Protein AF-A0A9C8AF21-F1 (afdb_monomer_lite)

Structure (mmCIF, N/CA/C/O backbone):
data_AF-A0A9C8AF21-F1
#
_entry.id   AF-A0A9C8AF21-F1
#
loop_
_atom_site.group_PDB
_atom_site.id
_atom_site.type_symbol
_atom_site.label_atom_id
_atom_site.label_alt_id
_atom_site.label_comp_id
_atom_site.label_asym_id
_atom_site.label_entity_id
_atom_site.label_seq_id
_atom_site.pdbx_PDB_ins_code
_atom_site.Cartn_x
_atom_site.Cartn_y
_atom_site.Cartn_z
_atom_site.occupancy
_atom_site.B_iso_or_equiv
_atom_site.auth_seq_id
_ato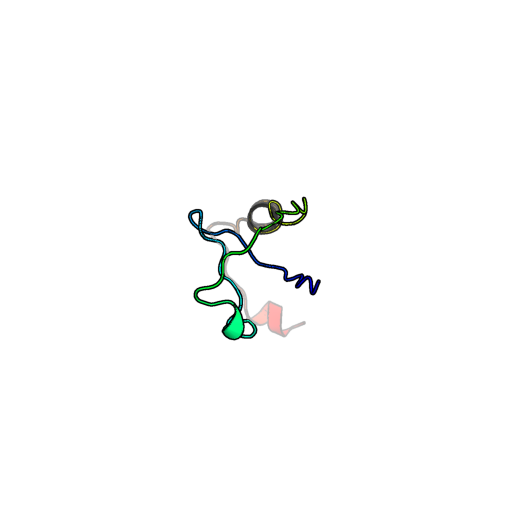m_site.auth_comp_id
_atom_site.auth_asym_id
_atom_site.auth_atom_id
_atom_site.pdbx_PDB_model_num
ATOM 1 N N . MET A 1 1 ? 0.425 0.845 25.413 1.00 55.59 1 MET A N 1
ATOM 2 C CA . MET A 1 1 ? 0.331 1.301 24.009 1.00 55.59 1 MET A CA 1
ATOM 3 C C . MET A 1 1 ? 0.750 0.141 23.128 1.00 55.59 1 MET A C 1
ATOM 5 O O . MET A 1 1 ? 1.849 -0.354 23.329 1.00 55.59 1 MET A O 1
ATOM 9 N N . ASN A 1 2 ? -0.114 -0.304 22.214 1.00 67.00 2 ASN A N 1
ATOM 10 C CA . ASN A 1 2 ? 0.189 -1.393 21.282 1.00 67.00 2 ASN A CA 1
ATOM 11 C C . ASN A 1 2 ? 0.312 -0.795 19.880 1.00 67.00 2 ASN A C 1
ATOM 13 O O . ASN A 1 2 ? -0.613 -0.127 19.425 1.00 67.00 2 ASN A O 1
ATOM 17 N N . ALA A 1 3 ? 1.451 -1.007 19.224 1.00 74.00 3 ALA A N 1
ATOM 18 C CA . ALA A 1 3 ? 1.690 -0.569 17.854 1.00 74.00 3 ALA A CA 1
ATOM 19 C C . ALA A 1 3 ? 1.653 -1.785 16.924 1.00 74.00 3 ALA A C 1
ATOM 21 O O . ALA A 1 3 ? 2.241 -2.821 17.232 1.00 74.00 3 ALA A O 1
ATOM 22 N N . VAL A 1 4 ? 0.962 -1.656 15.792 1.00 81.44 4 VAL A N 1
ATOM 23 C CA . VAL A 1 4 ? 0.882 -2.694 14.759 1.00 81.44 4 VAL A CA 1
ATOM 24 C C . VAL A 1 4 ? 1.625 -2.199 13.530 1.00 81.44 4 VAL A C 1
ATOM 26 O O . VAL A 1 4 ? 1.335 -1.118 13.021 1.00 81.44 4 VAL A O 1
ATOM 29 N N . GLN A 1 5 ? 2.575 -2.996 13.046 1.00 83.25 5 GLN A N 1
ATOM 30 C CA . GLN A 1 5 ? 3.302 -2.721 11.815 1.00 83.25 5 GLN A CA 1
ATOM 31 C C . GLN A 1 5 ? 2.910 -3.750 10.758 1.00 83.25 5 GLN A C 1
ATOM 33 O O . GLN A 1 5 ? 3.041 -4.951 10.973 1.00 83.25 5 GLN A O 1
ATOM 38 N N . PHE A 1 6 ? 2.475 -3.275 9.596 1.00 85.56 6 PHE A N 1
ATOM 39 C CA . PHE A 1 6 ? 2.211 -4.114 8.433 1.00 85.56 6 PHE A CA 1
ATOM 40 C C . PHE A 1 6 ? 2.766 -3.454 7.172 1.00 85.56 6 PHE A C 1
ATOM 42 O O . PHE A 1 6 ? 2.963 -2.240 7.116 1.00 85.56 6 PHE A O 1
ATOM 49 N N . LYS A 1 7 ? 3.036 -4.268 6.150 1.00 84.06 7 LYS A N 1
ATOM 50 C CA . LYS A 1 7 ? 3.458 -3.793 4.829 1.00 84.06 7 LYS A CA 1
ATOM 51 C C . LYS A 1 7 ? 2.282 -3.914 3.873 1.00 84.06 7 LYS A C 1
ATOM 53 O O . LYS A 1 7 ? 1.668 -4.972 3.774 1.00 84.06 7 LYS A O 1
ATOM 58 N N . THR A 1 8 ? 1.973 -2.838 3.166 1.00 86.00 8 THR A N 1
ATOM 59 C CA . THR A 1 8 ? 0.937 -2.824 2.133 1.00 86.00 8 THR A CA 1
ATOM 60 C C . THR A 1 8 ? 1.335 -1.868 1.018 1.00 86.00 8 THR A C 1
ATOM 62 O O . THR A 1 8 ? 2.245 -1.054 1.178 1.00 86.00 8 THR A O 1
ATOM 65 N N . PHE A 1 9 ? 0.649 -1.971 -0.114 1.00 82.38 9 PHE A N 1
ATOM 66 C CA . PHE A 1 9 ? 0.815 -1.043 -1.223 1.00 82.38 9 PHE A CA 1
ATOM 67 C C . PHE A 1 9 ? -0.318 -0.025 -1.195 1.00 82.38 9 PHE A C 1
ATOM 69 O O . PHE A 1 9 ? -1.488 -0.408 -1.179 1.00 82.38 9 PHE A O 1
ATOM 76 N N . ALA A 1 10 ? 0.031 1.258 -1.244 1.00 83.00 10 ALA A N 1
ATOM 77 C CA . ALA A 1 10 ? -0.931 2.297 -1.575 1.00 83.00 10 ALA A CA 1
ATOM 78 C C . ALA A 1 10 ? -1.342 2.137 -3.047 1.00 83.00 10 ALA A C 1
ATOM 80 O O . ALA A 1 10 ? -0.482 2.083 -3.930 1.00 83.00 10 ALA A O 1
ATOM 81 N N . ARG A 1 11 ? -2.644 2.027 -3.313 1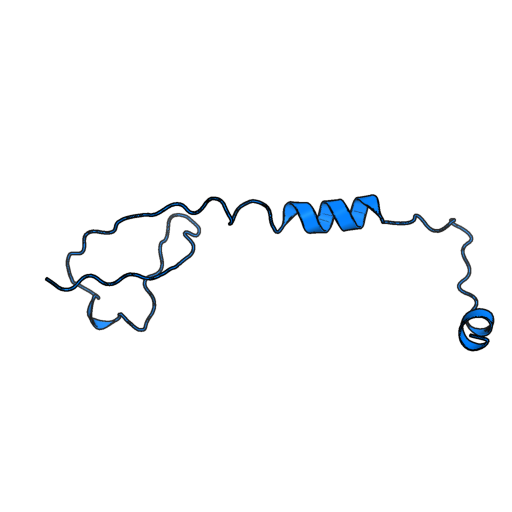.00 83.62 11 ARG A N 1
ATOM 82 C CA . ARG A 1 11 ? -3.207 2.009 -4.672 1.00 83.62 11 ARG A CA 1
ATOM 83 C C . ARG A 1 11 ? -4.356 2.997 -4.725 1.00 83.62 11 ARG A C 1
ATOM 85 O O . ARG A 1 11 ? -5.190 2.980 -3.828 1.00 83.62 11 ARG A O 1
ATOM 92 N N . ASP A 1 12 ? -4.364 3.868 -5.730 1.00 83.50 12 ASP A N 1
ATOM 93 C CA . ASP A 1 12 ? -5.434 4.853 -5.946 1.00 83.50 12 ASP A CA 1
ATOM 94 C C . ASP A 1 12 ? -5.714 5.739 -4.714 1.00 83.50 12 ASP A C 1
ATOM 96 O O . ASP A 1 12 ? -6.853 6.064 -4.397 1.00 83.50 12 ASP A O 1
ATOM 100 N N . GLY A 1 13 ? -4.661 6.087 -3.964 1.00 80.69 13 GLY A N 1
ATOM 101 C CA . GLY A 1 13 ? -4.770 6.868 -2.724 1.00 80.69 13 GLY A CA 1
ATOM 102 C C . GLY A 1 13 ? -5.301 6.090 -1.512 1.00 80.69 13 GLY A C 1
ATOM 103 O O . GLY A 1 13 ? -5.436 6.664 -0.435 1.00 80.69 13 GLY A O 1
ATOM 104 N N . LEU A 1 14 ? -5.565 4.789 -1.652 1.00 84.50 14 LEU A N 1
ATOM 105 C CA . LEU A 1 14 ? -6.092 3.931 -0.595 1.00 84.50 14 LEU A CA 1
ATOM 106 C C . LEU A 1 14 ? -4.998 3.033 -0.014 1.00 84.50 14 LEU A C 1
ATOM 108 O O . LEU A 1 14 ? -4.273 2.337 -0.731 1.00 84.50 14 LEU A O 1
ATOM 112 N N . ILE A 1 15 ? -4.925 3.008 1.317 1.00 85.44 15 ILE A N 1
ATOM 113 C CA . ILE A 1 15 ? -4.092 2.084 2.087 1.00 85.44 15 ILE A CA 1
ATOM 114 C C . ILE A 1 15 ? -5.020 1.073 2.738 1.00 85.44 15 ILE A C 1
ATOM 116 O O . ILE A 1 15 ? -5.738 1.376 3.689 1.00 85.44 15 ILE A O 1
ATOM 120 N N . LYS A 1 16 ? -5.025 -0.147 2.204 1.00 86.25 16 LYS A N 1
ATOM 121 C CA . LYS A 1 16 ? -5.870 -1.210 2.736 1.00 86.25 16 LYS A CA 1
ATOM 122 C C . LYS A 1 16 ? -5.229 -1.804 3.986 1.00 86.25 16 LYS A C 1
ATOM 124 O O . LYS A 1 16 ? -4.138 -2.374 3.907 1.00 86.25 16 LYS A O 1
ATOM 129 N N . ILE A 1 17 ? -5.932 -1.699 5.111 1.00 85.69 17 ILE A N 1
ATOM 130 C CA . ILE A 1 17 ? -5.591 -2.415 6.340 1.00 85.69 17 ILE A CA 1
ATOM 131 C C . ILE A 1 17 ? -5.909 -3.907 6.123 1.00 85.69 17 ILE A C 1
ATOM 133 O O . ILE A 1 17 ? -7.007 -4.232 5.653 1.00 85.69 17 ILE A O 1
ATOM 137 N N . PRO A 1 18 ? -4.969 -4.826 6.411 1.00 86.31 18 PRO A N 1
ATOM 138 C CA . PRO A 1 18 ? -5.218 -6.261 6.328 1.00 86.31 18 PRO A CA 1
ATOM 139 C C . PRO A 1 18 ? -6.409 -6.700 7.185 1.00 86.31 18 PRO A C 1
ATOM 141 O O . PRO A 1 18 ? -6.630 -6.197 8.284 1.00 86.31 18 PRO A O 1
ATOM 144 N N . SER A 1 19 ? -7.154 -7.697 6.708 1.00 84.94 19 SER A N 1
ATOM 145 C CA . SER A 1 19 ? -8.328 -8.250 7.400 1.00 84.94 19 SER A CA 1
ATOM 146 C C . SER A 1 19 ? -8.013 -8.929 8.736 1.00 84.94 19 SER A C 1
ATOM 148 O O . SER A 1 19 ? -8.928 -9.194 9.507 1.00 84.94 19 SER A O 1
ATOM 150 N N . GLU A 1 20 ? -6.741 -9.205 9.010 1.00 84.81 20 GLU A N 1
ATOM 151 C CA . GLU A 1 20 ? -6.249 -9.699 10.302 1.00 84.81 20 GLU A CA 1
ATOM 152 C C . GLU A 1 20 ? -6.412 -8.656 11.417 1.00 84.81 20 GLU A C 1
ATOM 154 O O . GLU A 1 20 ? -6.485 -9.001 12.589 1.00 84.81 20 GLU A O 1
ATOM 159 N N . TYR A 1 21 ? -6.543 -7.381 11.048 1.00 84.25 21 TYR A N 1
ATOM 160 C CA . TYR A 1 21 ? -6.679 -6.253 11.963 1.00 84.25 21 TYR A CA 1
ATOM 161 C C . TYR A 1 21 ? -8.102 -5.678 11.954 1.00 84.25 21 TYR A C 1
ATOM 163 O O . TYR A 1 21 ? -8.297 -4.481 12.147 1.00 84.25 21 TYR A O 1
ATOM 171 N N . LYS A 1 22 ? -9.120 -6.522 11.733 1.00 77.44 22 LYS A N 1
ATOM 172 C CA . LYS A 1 22 ? -10.537 -6.110 11.770 1.00 77.44 22 LYS A CA 1
ATOM 173 C C . LYS A 1 22 ? -10.936 -5.449 13.087 1.00 77.44 22 LYS A C 1
ATOM 175 O O . LYS A 1 22 ? -11.768 -4.556 13.071 1.00 77.44 22 LYS A O 1
ATOM 180 N N . ASP A 1 23 ? -10.300 -5.810 14.196 1.00 79.75 23 ASP A N 1
ATOM 181 C CA . ASP A 1 23 ? -10.586 -5.232 15.518 1.00 79.75 23 ASP A CA 1
ATOM 182 C C . ASP A 1 23 ? -10.211 -3.741 15.638 1.00 79.75 23 ASP A C 1
ATOM 184 O O . ASP A 1 23 ? -10.472 -3.105 16.666 1.00 79.75 23 ASP A O 1
ATOM 188 N N . PHE A 1 24 ? -9.567 -3.189 14.607 1.00 77.00 24 PHE A N 1
ATOM 189 C CA . PHE A 1 24 ? -9.247 -1.773 14.456 1.00 77.00 24 PHE A CA 1
ATOM 190 C C . PHE A 1 24 ? -10.264 -1.010 13.590 1.00 77.00 24 PHE A C 1
ATOM 192 O O . PHE A 1 24 ? -10.141 0.208 13.464 1.00 77.00 24 PHE A O 1
ATOM 199 N N . LEU A 1 25 ? -11.270 -1.690 13.019 1.00 70.12 25 LEU A N 1
ATOM 200 C CA . LEU A 1 25 ? -12.430 -1.027 12.417 1.00 70.12 25 LEU A CA 1
ATOM 201 C C . LEU A 1 25 ? -13.107 -0.141 13.475 1.00 70.12 25 LEU A C 1
ATOM 203 O O . LEU A 1 25 ? -13.201 -0.517 14.643 1.00 70.12 25 LEU A O 1
ATOM 207 N N . ASP A 1 26 ? -13.518 1.057 13.060 1.00 78.38 26 ASP A N 1
ATOM 208 C CA . ASP A 1 26 ? -14.216 2.063 13.877 1.00 78.38 26 ASP A CA 1
ATOM 209 C C . ASP A 1 26 ? -13.416 2.676 15.042 1.00 78.38 26 ASP A C 1
ATOM 211 O O . ASP A 1 26 ? -13.974 3.381 15.885 1.00 78.38 26 ASP A O 1
ATOM 215 N N . LYS A 1 27 ? -12.095 2.464 15.084 1.00 82.69 27 LYS A N 1
ATOM 216 C CA . LYS A 1 27 ? -11.194 3.133 16.034 1.00 82.69 27 LYS A CA 1
ATOM 217 C C . LYS A 1 27 ? -10.437 4.273 15.364 1.00 82.69 27 LYS A C 1
ATOM 219 O O . LYS A 1 27 ? -10.061 4.188 14.198 1.00 82.69 27 LYS A O 1
ATOM 224 N N . GLU A 1 28 ? -10.166 5.328 16.128 1.00 81.06 28 GLU A N 1
ATOM 225 C CA . GLU A 1 28 ? -9.255 6.390 15.705 1.00 81.06 28 GLU A CA 1
ATOM 226 C C . GLU A 1 28 ? -7.808 5.881 15.758 1.00 81.06 28 GLU A C 1
ATOM 228 O O . GLU A 1 28 ? -7.365 5.324 16.766 1.00 81.06 28 GLU A O 1
ATOM 233 N N . LEU A 1 29 ? -7.079 6.030 14.649 1.00 82.81 29 LEU A N 1
ATOM 234 C CA . LEU A 1 29 ? -5.734 5.485 14.477 1.00 82.81 29 LEU A CA 1
ATOM 235 C C . LEU A 1 29 ? -4.838 6.518 13.803 1.00 82.81 29 LEU A C 1
ATOM 237 O O . LEU A 1 29 ? -5.204 7.113 12.792 1.00 82.81 29 LEU A O 1
ATOM 241 N N . SER A 1 30 ? -3.621 6.672 14.317 1.00 83.25 30 SER A N 1
ATOM 242 C CA . SER A 1 30 ? -2.558 7.400 13.625 1.00 83.25 30 SER A CA 1
ATOM 243 C C . SER A 1 30 ? -1.762 6.436 12.744 1.00 83.25 30 SER A C 1
ATOM 245 O O . SER A 1 30 ? -1.292 5.402 13.219 1.00 83.25 30 SER A O 1
ATOM 247 N N . VAL A 1 31 ? -1.595 6.773 11.463 1.00 82.00 31 VAL A N 1
ATOM 248 C CA . VAL A 1 31 ? -0.866 5.952 10.482 1.00 82.00 31 VAL A CA 1
ATOM 249 C C . VAL A 1 31 ? 0.463 6.621 10.137 1.00 82.00 31 VAL A C 1
ATOM 251 O O . VAL A 1 31 ? 0.496 7.802 9.805 1.00 82.00 31 VAL A O 1
ATOM 254 N N . ILE A 1 32 ? 1.559 5.859 10.180 1.00 84.75 32 ILE A N 1
ATOM 255 C CA . ILE A 1 32 ? 2.893 6.311 9.758 1.00 84.75 32 ILE A CA 1
ATOM 256 C C . ILE A 1 32 ? 3.252 5.612 8.446 1.00 84.75 32 ILE A C 1
ATOM 258 O O . ILE A 1 32 ? 3.239 4.383 8.367 1.00 84.75 32 ILE A O 1
ATOM 262 N N . LEU A 1 33 ? 3.589 6.393 7.417 1.00 83.12 33 LEU A N 1
ATOM 263 C CA . LEU A 1 33 ? 3.999 5.879 6.111 1.00 83.12 33 LEU A CA 1
ATOM 264 C C . LEU A 1 33 ? 5.521 5.839 6.015 1.00 83.12 33 LEU A C 1
ATOM 266 O O . LEU A 1 33 ? 6.182 6.873 6.059 1.00 83.12 33 LEU A O 1
ATOM 270 N N . LEU A 1 34 ? 6.067 4.635 5.856 1.00 83.75 34 LEU A N 1
ATOM 271 C CA . LEU A 1 34 ? 7.488 4.417 5.608 1.00 83.75 34 LEU A CA 1
ATOM 272 C C . LEU A 1 34 ? 7.681 4.054 4.137 1.00 83.75 34 LEU A C 1
ATOM 274 O O . LEU A 1 34 ? 7.268 2.983 3.687 1.00 83.75 34 LEU A O 1
ATOM 278 N N . LEU A 1 35 ? 8.292 4.965 3.384 1.00 78.69 35 LEU A N 1
ATOM 279 C CA . LEU A 1 35 ? 8.618 4.752 1.979 1.00 78.69 35 LEU A CA 1
ATOM 280 C C . LEU A 1 35 ? 9.818 3.807 1.883 1.00 78.69 35 LEU A C 1
ATOM 282 O O . LEU A 1 35 ? 10.851 4.030 2.508 1.00 78.69 35 LEU A O 1
ATOM 286 N N . THR A 1 36 ? 9.677 2.747 1.092 1.00 74.06 36 THR A N 1
ATOM 287 C CA . THR A 1 36 ? 10.792 1.875 0.711 1.00 74.06 36 THR A CA 1
ATOM 288 C C . THR A 1 36 ? 11.042 2.069 -0.778 1.00 74.06 36 THR A C 1
ATOM 290 O O . THR A 1 36 ? 10.123 1.946 -1.586 1.00 74.06 36 THR A O 1
ATOM 293 N N . GLU A 1 37 ? 12.275 2.406 -1.152 1.00 68.38 37 GLU A N 1
ATOM 294 C CA . GLU A 1 37 ? 12.640 2.779 -2.530 1.00 68.38 37 GLU A CA 1
ATOM 295 C C . GLU A 1 37 ? 12.535 1.619 -3.547 1.00 68.38 37 GLU A C 1
ATOM 297 O O . GLU A 1 37 ? 12.725 1.803 -4.747 1.00 68.38 37 GLU A O 1
ATOM 302 N N . GLU A 1 38 ? 12.203 0.403 -3.105 1.00 57.25 38 GLU A N 1
ATOM 303 C CA . GLU A 1 38 ? 12.317 -0.809 -3.923 1.00 57.25 38 GLU A CA 1
ATOM 304 C C . GLU A 1 38 ? 11.150 -1.072 -4.894 1.00 57.25 38 GLU A C 1
ATOM 306 O O . GLU A 1 38 ? 11.253 -1.957 -5.751 1.00 57.25 38 GLU A O 1
ATOM 311 N N . ALA A 1 39 ? 10.027 -0.354 -4.789 1.00 54.72 39 ALA A N 1
ATOM 312 C CA . ALA A 1 39 ? 8.797 -0.746 -5.489 1.00 54.72 39 ALA A CA 1
ATOM 313 C C . ALA A 1 39 ? 8.672 -0.239 -6.940 1.00 54.72 39 ALA A C 1
ATOM 315 O O . ALA A 1 39 ? 7.891 -0.805 -7.706 1.00 54.72 39 ALA A O 1
ATOM 316 N N . ALA A 1 40 ? 9.433 0.779 -7.356 1.00 52.41 40 ALA A N 1
ATOM 317 C CA . ALA A 1 40 ? 9.196 1.436 -8.648 1.00 52.41 40 ALA A CA 1
ATOM 318 C C . ALA A 1 40 ? 9.907 0.787 -9.856 1.00 52.41 40 ALA A C 1
ATOM 320 O O . ALA A 1 40 ? 9.492 1.007 -10.986 1.00 52.41 40 ALA A O 1
ATOM 321 N N . LYS A 1 41 ? 10.941 -0.048 -9.666 1.00 53.22 41 LYS A N 1
ATOM 322 C CA . LYS A 1 41 ? 11.814 -0.476 -10.786 1.00 53.22 41 LYS A CA 1
ATOM 323 C C . LYS A 1 41 ? 11.537 -1.856 -11.395 1.00 53.22 41 LYS A C 1
ATOM 325 O O . LYS A 1 41 ? 12.123 -2.187 -12.420 1.00 53.22 41 LYS A O 1
ATOM 330 N N . ARG A 1 42 ? 10.676 -2.702 -10.809 1.00 54.66 42 ARG A N 1
ATOM 331 C CA . ARG A 1 42 ? 10.596 -4.121 -11.242 1.00 54.66 42 ARG A CA 1
ATOM 332 C C . ARG A 1 42 ? 9.783 -4.383 -12.510 1.00 54.66 42 ARG A C 1
ATOM 334 O O . ARG A 1 42 ? 10.016 -5.405 -13.146 1.00 54.66 42 ARG A O 1
ATOM 341 N N . LYS A 1 43 ? 8.834 -3.518 -12.885 1.00 55.03 43 LYS A N 1
ATOM 342 C CA . LYS A 1 43 ? 7.982 -3.775 -14.063 1.00 55.03 43 LYS A CA 1
ATOM 343 C C . LYS A 1 43 ? 8.553 -3.213 -15.362 1.00 55.03 43 LYS A C 1
ATOM 345 O O . LYS A 1 43 ? 8.500 -3.908 -16.368 1.00 55.03 43 LYS A O 1
ATOM 350 N N . GLU A 1 44 ? 9.147 -2.023 -15.339 1.00 55.75 44 GLU A N 1
ATOM 351 C CA . GLU A 1 44 ? 9.742 -1.423 -16.545 1.00 55.75 44 GLU A CA 1
ATOM 352 C C . GLU A 1 44 ? 10.981 -2.203 -17.015 1.00 55.75 44 GLU A C 1
ATOM 354 O O . GLU A 1 44 ? 11.126 -2.498 -18.200 1.00 55.75 44 GLU A O 1
ATOM 359 N N . HIS A 1 45 ? 11.805 -2.687 -16.081 1.00 56.66 45 HIS A N 1
ATOM 360 C CA . HIS A 1 45 ? 13.065 -3.358 -16.408 1.00 56.66 45 HIS A CA 1
ATOM 361 C C . HIS A 1 45 ? 12.900 -4.746 -17.064 1.00 56.66 45 HIS A C 1
ATOM 363 O O . HIS A 1 45 ? 13.798 -5.218 -17.767 1.00 56.66 45 HIS A O 1
ATOM 369 N N . LEU A 1 46 ? 11.761 -5.418 -16.846 1.00 57.47 46 LEU A N 1
ATOM 370 C CA . LEU A 1 46 ? 11.457 -6.704 -17.485 1.00 57.47 46 LEU A CA 1
ATOM 371 C C . LEU A 1 46 ? 11.183 -6.527 -18.980 1.00 57.47 46 LEU A C 1
ATOM 373 O O . LEU A 1 46 ? 11.786 -7.218 -19.800 1.00 57.47 46 LEU A O 1
ATOM 377 N N . PHE A 1 47 ? 10.323 -5.575 -19.344 1.00 60.72 47 PHE A N 1
ATOM 378 C CA . PHE A 1 47 ? 9.987 -5.323 -20.746 1.00 60.72 47 PHE A CA 1
ATOM 379 C C . PHE A 1 47 ? 11.141 -4.672 -21.513 1.00 60.72 47 PHE A C 1
ATOM 381 O O . PHE A 1 47 ? 11.337 -4.983 -22.686 1.00 60.72 47 PHE A O 1
ATOM 388 N N . GLU A 1 48 ? 11.963 -3.848 -20.859 1.00 62.53 48 GLU A N 1
ATOM 389 C CA . GLU A 1 48 ? 13.199 -3.339 -21.461 1.00 62.53 48 GLU A CA 1
ATOM 390 C C . GLU A 1 48 ? 14.210 -4.451 -21.762 1.00 62.53 48 GLU A C 1
ATOM 392 O O . GLU A 1 48 ? 14.837 -4.438 -22.821 1.00 62.53 48 GLU A O 1
ATOM 397 N N . SER A 1 49 ? 14.361 -5.435 -20.869 1.00 60.69 49 SER A N 1
ATOM 398 C CA . SER A 1 49 ? 15.264 -6.568 -21.102 1.00 60.69 49 SER A CA 1
ATOM 399 C C . SER A 1 49 ? 14.762 -7.469 -22.234 1.00 60.69 49 SER A C 1
ATOM 401 O O . SER A 1 49 ? 15.544 -7.850 -23.104 1.00 60.69 49 SER A O 1
ATOM 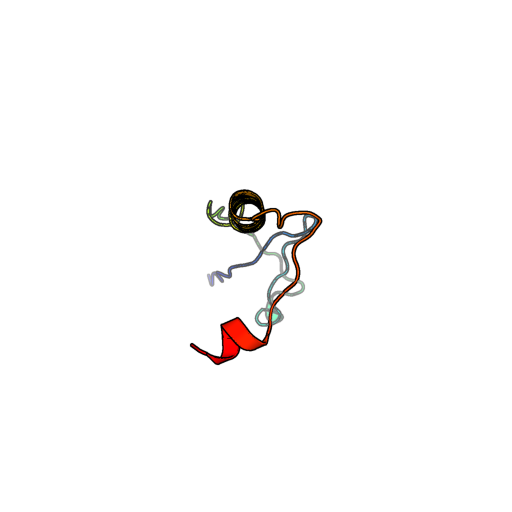403 N N . VAL A 1 50 ? 13.454 -7.747 -22.284 1.00 63.53 50 VAL A N 1
ATOM 404 C CA . VAL A 1 50 ? 12.844 -8.535 -23.368 1.00 63.53 50 VAL A CA 1
ATOM 405 C C . VAL A 1 50 ? 12.969 -7.812 -24.710 1.00 63.53 50 VAL A C 1
ATOM 407 O O . VAL A 1 50 ? 13.347 -8.440 -25.690 1.00 63.53 50 VAL A O 1
ATOM 410 N N . ASN A 1 51 ? 12.750 -6.495 -24.761 1.00 63.69 51 ASN A N 1
ATOM 411 C CA . ASN A 1 51 ? 12.925 -5.719 -25.993 1.00 63.69 51 ASN A CA 1
ATOM 412 C C . ASN A 1 51 ? 14.393 -5.614 -26.432 1.00 63.69 51 ASN A C 1
ATOM 414 O O . ASN A 1 51 ? 14.667 -5.662 -27.629 1.00 63.69 51 ASN A O 1
ATOM 418 N N . LYS A 1 52 ? 15.349 -5.509 -25.496 1.00 64.56 52 LYS A N 1
ATOM 419 C CA . LYS A 1 52 ? 16.789 -5.506 -25.819 1.00 64.56 52 LYS A CA 1
ATOM 420 C C . LYS A 1 52 ? 17.277 -6.834 -26.403 1.00 64.56 52 LYS A C 1
ATOM 422 O O . LYS A 1 52 ? 18.216 -6.824 -27.190 1.00 64.56 52 LYS A O 1
ATOM 427 N N . HIS A 1 53 ? 16.640 -7.948 -26.041 1.00 62.59 53 HIS A N 1
ATOM 428 C CA . HIS A 1 53 ? 17.008 -9.295 -26.496 1.00 62.59 53 HIS A CA 1
ATOM 429 C C . HIS A 1 53 ? 15.971 -9.908 -27.447 1.00 62.59 53 HIS A C 1
ATOM 431 O O . HIS A 1 53 ? 16.027 -11.103 -27.740 1.00 62.59 53 HIS A O 1
ATOM 437 N N . ALA A 1 54 ? 15.026 -9.108 -27.947 1.00 64.12 54 ALA A N 1
ATOM 438 C CA . ALA A 1 54 ? 14.086 -9.530 -28.972 1.00 64.12 54 ALA A CA 1
ATOM 439 C C . ALA A 1 54 ? 14.841 -9.655 -30.300 1.00 64.12 54 ALA A C 1
ATOM 441 O O . ALA A 1 54 ? 14.945 -8.706 -31.080 1.00 64.12 54 ALA A O 1
ATOM 442 N N . PHE A 1 55 ? 15.403 -10.836 -30.548 1.00 69.94 55 PHE A N 1
ATOM 443 C CA . PHE A 1 55 ? 15.965 -11.180 -31.844 1.00 69.94 55 PHE A CA 1
ATOM 444 C C . PHE A 1 55 ? 14.844 -11.111 -32.884 1.00 69.94 55 PHE A C 1
ATOM 446 O O . PHE A 1 55 ? 13.900 -11.902 -32.858 1.00 69.94 55 PHE A O 1
ATOM 453 N N . LYS A 1 56 ? 14.925 -10.137 -33.794 1.00 72.31 56 LYS A N 1
ATOM 454 C CA . LYS A 1 56 ? 14.043 -10.092 -34.960 1.00 72.31 56 LYS A CA 1
ATOM 455 C C . LYS A 1 56 ? 14.439 -11.247 -35.870 1.00 72.31 56 LYS A C 1
ATOM 457 O O . LYS A 1 56 ? 15.523 -11.228 -36.447 1.00 72.31 56 LYS A O 1
ATOM 462 N N . LEU A 1 57 ? 13.576 -12.252 -35.966 1.00 72.69 57 LEU A N 1
ATOM 463 C CA . LEU A 1 57 ? 13.747 -13.309 -36.951 1.00 72.69 57 LEU A CA 1
ATOM 464 C C . LEU A 1 57 ? 13.648 -12.694 -38.359 1.00 72.69 57 LEU A C 1
ATOM 466 O O . LEU A 1 57 ? 12.824 -11.796 -38.568 1.00 72.69 57 LEU A O 1
ATOM 470 N N . PRO A 1 58 ? 14.476 -13.143 -39.316 1.00 79.31 58 PRO A N 1
ATOM 471 C CA . PRO A 1 58 ? 14.312 -12.795 -40.721 1.00 79.31 58 PRO A CA 1
ATOM 472 C C . PRO A 1 58 ? 12.886 -13.091 -41.203 1.00 79.31 58 PRO A C 1
ATOM 474 O O . PRO A 1 58 ? 12.244 -14.029 -40.727 1.00 79.31 58 PRO A O 1
ATOM 477 N N . ALA A 1 59 ? 12.382 -12.295 -42.148 1.00 75.81 59 ALA A N 1
ATOM 478 C CA . ALA A 1 59 ? 11.012 -12.432 -42.657 1.00 75.81 59 ALA A CA 1
ATOM 479 C C . ALA A 1 59 ? 10.746 -13.793 -43.334 1.00 75.81 59 ALA A C 1
ATOM 481 O O . ALA A 1 59 ? 9.598 -14.210 -43.469 1.00 75.81 59 ALA A O 1
ATOM 482 N N . ASP A 1 60 ? 11.805 -14.483 -43.742 1.00 80.94 60 ASP A N 1
ATOM 483 C CA . ASP A 1 60 ? 11.831 -15.785 -44.398 1.00 80.94 60 ASP A CA 1
ATOM 484 C C . ASP A 1 60 ? 12.206 -16.941 -43.451 1.00 80.94 60 ASP A C 1
ATOM 486 O O . ASP A 1 60 ? 12.424 -18.064 -43.909 1.00 80.94 60 ASP A O 1
ATOM 490 N N . TYR A 1 61 ? 12.255 -16.702 -42.133 1.00 79.75 61 TYR A N 1
ATOM 491 C CA . TYR A 1 61 ? 12.582 -17.740 -41.159 1.00 79.75 61 TYR A CA 1
ATOM 492 C C . TYR A 1 61 ? 11.579 -18.900 -41.212 1.00 79.75 61 TYR A C 1
ATOM 494 O O . TYR A 1 61 ? 10.398 -18.754 -40.885 1.00 79.75 61 TYR A O 1
ATOM 502 N N . LYS A 1 62 ? 12.073 -20.085 -41.575 1.00 79.31 62 LYS A N 1
ATOM 503 C CA . LYS A 1 62 ? 11.341 -21.347 -41.470 1.00 79.31 62 LYS A CA 1
ATOM 504 C C . LYS A 1 62 ? 11.934 -22.155 -40.332 1.00 79.31 62 LYS A C 1
ATOM 506 O O . LYS A 1 62 ? 13.074 -22.598 -40.404 1.00 79.31 62 LYS A O 1
ATOM 511 N N . PHE A 1 63 ? 11.144 -22.343 -39.283 1.00 80.12 63 PHE A N 1
ATOM 512 C CA . PHE A 1 63 ? 11.508 -23.216 -38.178 1.00 80.12 63 PHE A CA 1
ATOM 513 C C . PHE A 1 63 ? 11.646 -24.658 -38.689 1.00 80.12 63 PHE A C 1
ATOM 515 O O . PHE A 1 63 ? 10.648 -25.275 -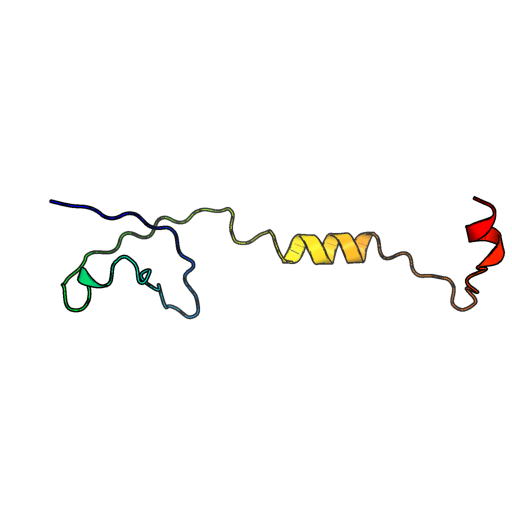39.068 1.00 80.12 63 PHE A O 1
ATOM 522 N N . ASN A 1 64 ? 12.875 -25.181 -38.723 1.00 81.44 64 ASN A N 1
ATOM 523 C CA . ASN A 1 64 ? 13.141 -26.568 -39.084 1.00 81.44 64 ASN A CA 1
ATOM 524 C C . ASN A 1 64 ? 13.087 -27.442 -37.825 1.00 81.44 64 ASN A C 1
ATOM 526 O O . ASN A 1 64 ? 13.955 -27.377 -36.957 1.00 81.44 64 ASN A O 1
ATOM 530 N N . ARG A 1 65 ? 12.027 -28.244 -37.713 1.00 78.31 65 ARG A N 1
ATOM 531 C CA . ARG A 1 65 ? 11.795 -29.112 -36.555 1.00 78.31 65 ARG A CA 1
ATOM 532 C C . ARG A 1 65 ? 12.774 -30.288 -36.508 1.00 78.31 65 ARG A C 1
ATOM 534 O O . ARG A 1 65 ? 13.049 -30.779 -35.415 1.00 78.31 65 ARG A O 1
ATOM 541 N N . ASP A 1 66 ? 13.291 -30.713 -37.655 1.00 81.25 66 ASP A N 1
ATOM 542 C CA . ASP A 1 66 ? 14.165 -31.881 -37.751 1.00 81.25 66 ASP A CA 1
ATOM 543 C C . ASP A 1 66 ? 15.559 -31.562 -37.183 1.00 81.25 66 ASP A C 1
ATOM 545 O O . ASP A 1 66 ? 16.032 -32.284 -36.311 1.00 81.25 66 ASP A O 1
ATOM 549 N N . GLU A 1 67 ? 16.126 -30.392 -37.507 1.00 73.06 67 GLU A N 1
ATOM 550 C CA . GLU A 1 67 ? 17.392 -29.888 -36.928 1.00 73.06 67 GLU A CA 1
ATOM 551 C C . GLU A 1 67 ? 17.360 -29.735 -35.396 1.00 73.06 67 GLU A C 1
ATOM 553 O O . GLU A 1 67 ? 18.391 -29.820 -34.729 1.00 73.06 67 GLU A O 1
ATOM 558 N N . MET A 1 68 ? 16.183 -29.481 -34.812 1.00 72.62 68 MET A N 1
ATOM 559 C CA . MET A 1 68 ? 16.036 -29.347 -33.360 1.00 72.62 68 MET A CA 1
ATOM 560 C C . MET A 1 68 ? 16.041 -30.707 -32.651 1.00 72.62 68 MET A C 1
ATOM 562 O O . MET A 1 68 ? 16.511 -30.795 -31.521 1.00 72.62 68 MET A O 1
ATOM 566 N N . ASN A 1 69 ? 15.510 -31.748 -33.298 1.00 74.19 69 ASN A N 1
ATOM 567 C CA . ASN A 1 69 ? 15.422 -33.097 -32.728 1.00 74.19 69 ASN A CA 1
ATOM 568 C C . ASN A 1 69 ? 16.710 -33.913 -32.921 1.00 74.19 69 ASN A C 1
ATOM 570 O O . ASN A 1 69 ? 16.849 -34.967 -32.309 1.00 74.19 69 ASN A O 1
ATOM 574 N N . GLU A 1 70 ? 17.635 -33.442 -33.761 1.00 71.19 70 GLU A N 1
ATOM 575 C CA . GLU A 1 70 ? 18.985 -34.005 -33.906 1.00 71.19 70 GLU A CA 1
ATOM 576 C C . GLU A 1 70 ? 19.950 -33.570 -32.779 1.00 71.19 70 GLU A C 1
ATOM 578 O O . GLU A 1 70 ? 21.107 -33.996 -32.771 1.00 71.19 70 GLU A O 1
ATOM 583 N N . ARG A 1 71 ? 19.494 -32.739 -31.827 1.00 54.44 71 ARG A N 1
ATOM 584 C CA . ARG A 1 71 ? 20.243 -32.337 -30.622 1.00 54.44 71 ARG A CA 1
ATOM 585 C C . ARG A 1 71 ? 19.951 -33.206 -29.406 1.00 54.44 71 ARG A C 1
ATOM 587 O O . ARG A 1 71 ? 18.763 -33.510 -29.166 1.00 54.44 71 ARG A O 1
#

Secondary structure (DSSP, 8-state):
----------BTTB-PPPGGGGGGTTS---------GGGSSTTHHHHHHHHHT-----TT----HHHHHT-

Foldseek 3Di:
DDDDDDDDDQDPNDDDDDPVVVVCPPPDDDDDDDDDPPPPPDPVVVVVVCVVPVPDDPPPDDDDPVVVVVD

pLDDT: mean 74.03, std 10.63, range [52.41, 86.31]

Sequence (71 aa):
MNAVQFKTFARDGLIKIPSEYKDFLDKELSVILLLTEEAAKRKEHLFESVNKHAFKLPADYKFNRDEMNER

Radius of gyration: 24.67 Å; chains: 1; bounding box: 34×41×68 Å

=== Feature glossary ===
The record interleaves many kinds of information about one protein. Here is each kind framed as the question it answers.

Q: What does the local fold look like, residue by residue?
A: The Foldseek 3Di string encodes local tertiary geometry as a 20-letter alphabet — one character per residue — derived from the relative positions of nearby Cα atoms. Unlike the amino-acid sequence, 3Di is a direct function of the 3D structure, so two proteins with the same fold have similar 3Di strings even at low sequence identity.

Q: Which residues are in helices, strands, or loops?
A: The SS8 string is DSSP's per-residue secondary-structure call. α-helix (H) means an i→i+4 H-bond ladder; β-strand (E) means the residue participates in a β-sheet; 3₁₀ (G) and π (I) are tighter and wider helices; T/S are turns/bends; '-' is loop.

Q: How big and how compact is the whole molecule?
A: Radius of gyration (Rg) is the root-mean-square distance of Cα atoms from their centroid — a single number for overall size and compactness. A globular domain of N residues has Rg ≈ 2.2·N^0.38 Å; an extended or disordered chain has a much larger Rg. The Cα contact count is the number of residue pairs whose Cα atoms are within 8 Å and are more than four positions apart in sequence — a standard proxy for tertiary packing density. The bounding box is the smallest axis-aligned box enclosing all Cα atoms.

Q: Where is each backbone atom in 3D?
A: Structure coordinates are given as an mmCIF _atom_site loop: one row per atom with element, residue name, chain id, sequence number, and x/y/z position in Å. Only the four main-chain atoms per residue are included here; side chains are omitted to keep the record c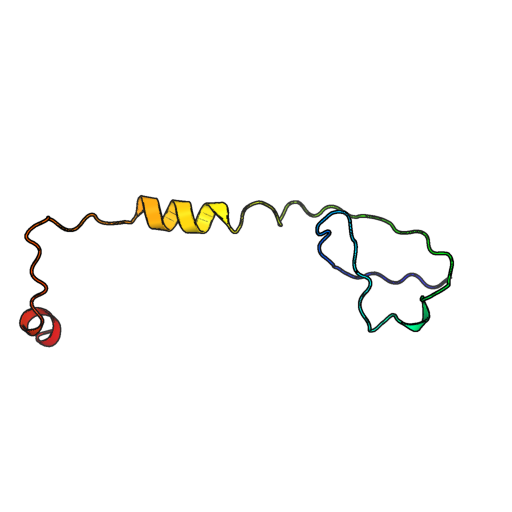ompact.

Q: What is the amino-acid chain?
A: Primary structure: the covalent order of the twenty standard amino acids along the backbone. Two proteins with the same sequence will (almost always) fold to the same structure; two with 30% identity often share a fold but not the details.

Q: What if only a Cα trace is available?
A: Three-state secondary structure (P-SEA) collapses the eight DSSP classes into helix (a), strand (b), and coil (c). P-SEA assigns these from Cα geometry alone — distances and angles — without requiring backbone oxygens, so it works on any Cα trace.

Q: What family and function is it annotated with?
A: Database cross-references. InterPro integrates a dozen domain/family signature databases into unified entries with residue-range hits. GO terms attach function/process/location labels with evidence codes. CATH codes position the fold in a four-level structural taxonomy. Organism is the NCBI-taxonomy species name.

Q: How confident is the AlphaFold model at each residue?
A: pLDDT is the predicted lDDT-Cα score: AlphaFold's confidence that the local environment of each residue (all inter-atomic distances within 15 Å) is correctly placed. It is a per-residue number between 0 and 100, with higher meaning more reliable.

Q: How mobile is each atom in the crystal?
A: B-factor (Debye–Waller factor) reflects atomic displacement in the crystal lattice. It is an experimental observable (units Å²), not a prediction; low values mean the atom is pinned down, high values mean it moves or is heterogeneous across the crystal.

Q: Which residues are buried vs exposed?
A: SASA measures how much of the protein is reachable by solvent. It is computed by rolling a water-sized probe over the atomic surface and summing the exposed area (Å²). Per-residue SASA distinguishes core (buried, low SASA) from surface (exposed, high SASA) residues; total SASA is a whole-molecule size measure.

Q: What do the diagnostic plots show?
A: Plot images: a contact map (which residues are close in 3D, as an N×N binary image), a Ramachandran scatter (backbone torsion angles, revealing secondary-structure composition at a glance), and — for AlphaFold structures — a PAE heatmap (pairwise prediction confidence).

Q: What known structures does this most resemble?
A: The Foldseek neighbor list gives the closest experimentally determined structures in the PDB, ranked by structural alignment. TM-score near 1 means near-identical fold; near 0.3 means only rough topology match. This is how one finds what a novel AlphaFold prediction most resembles in the solved-structure universe.

Q: Are the domains correctly placed relative to each other?
A: Predicted aligned error is AlphaFold's pairwise confidence. Unlike pLDDT (per-residue), PAE is per-residue-pair and captures whether two parts of the structure are correctly placed relative to each other. Units are ångströms of expected positional error.

Q: What do the rendered images show?
A: Structure images are PyMOL renders from six orthogonal camera directions. Cartoon representation draws helices as coils and strands as arrows; sticks shows the backbone as bonds; surface shows the solvent-excluded envelope. Rai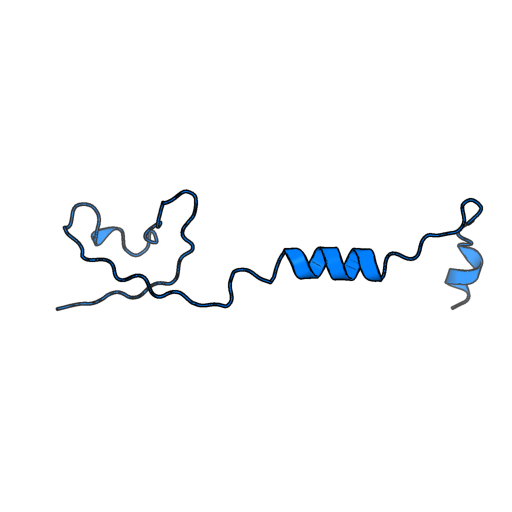nbow coloring maps sequence position to hue (blue→red, N→C); chain coloring assigns a distinct color per polypeptide.

Q: What are the backbone torsion angles?
A: φ (phi) and ψ (psi) are the two rotatable backbone dihedrals per residue: φ is the C(i-1)–N–Cα–C torsion, ψ is the N–Cα–C–N(i+1) torsion, both in degrees on (−180°, 180°]. α-helical residues cluster near (−60°, −45°); β-strand residues near (−120°, +130°). A Ramachandran plot is simply a scatter of (φ, ψ) for every residue.